Protein AF-A0A811G7E4-F1 (afdb_monomer_lite)

Organism: NCBI:txid202951

Radius of gyration: 19.14 Å; chains: 1; bounding box: 44×32×53 Å

pLDDT: mean 84.06, std 13.47, range [44.69, 96.94]

Foldseek 3Di:
DALVLLLVLCVLCVVQQKQWDDDPDQDIDIDHPDDDDPVSVVSCVVCSNSNSVVVVLHSDNCVVLLVLLLVLLLQQQLVVQVVDPPDAPLRDWGFPVSSLVSSCQQVVDDPSSSVSSVRNCVVVQQWDQPDPVSGTIDGPVSVVLVVDPDSPVSVVVSVVSNPDDDSHRD

Structure (mmCIF, N/CA/C/O backbone):
data_AF-A0A811G7E4-F1
#
_entry.id   AF-A0A811G7E4-F1
#
loop_
_atom_site.group_PDB
_atom_site.id
_atom_site.type_symbol
_atom_site.label_atom_id
_atom_site.label_alt_id
_atom_site.label_comp_id
_atom_site.label_asym_id
_atom_site.label_entity_id
_atom_site.label_seq_id
_atom_site.pdbx_PDB_ins_code
_atom_site.Cartn_x
_atom_site.Cartn_y
_atom_site.Cartn_z
_atom_site.occupancy
_atom_site.B_iso_or_equiv
_atom_site.auth_seq_id
_atom_site.auth_comp_id
_atom_site.auth_asym_id
_atom_site.auth_atom_id
_atom_site.pdbx_PDB_model_num
ATOM 1 N N . MET A 1 1 ? 6.772 -3.260 13.423 1.00 58.41 1 MET A N 1
ATOM 2 C CA . MET A 1 1 ? 5.301 -3.123 13.431 1.00 58.41 1 MET A CA 1
ATOM 3 C C . MET A 1 1 ? 4.853 -2.982 11.986 1.00 58.41 1 MET A C 1
ATOM 5 O O . MET A 1 1 ? 5.592 -2.373 11.219 1.00 58.41 1 MET A O 1
ATOM 9 N N . SER A 1 2 ? 3.768 -3.654 11.588 1.00 78.69 2 SER A N 1
ATOM 10 C CA . SER A 1 2 ? 3.394 -3.805 10.172 1.00 78.69 2 SER A CA 1
ATOM 11 C C . SER A 1 2 ? 2.144 -2.993 9.849 1.00 78.69 2 SER A C 1
ATOM 13 O O . SER A 1 2 ? 1.106 -3.155 10.494 1.00 78.69 2 SER A O 1
ATOM 15 N N . ILE A 1 3 ? 2.246 -2.151 8.818 1.00 82.81 3 ILE A N 1
ATOM 16 C CA . ILE A 1 3 ? 1.133 -1.349 8.284 1.00 82.81 3 ILE A CA 1
ATOM 17 C C . ILE A 1 3 ? 0.012 -2.262 7.794 1.00 82.81 3 ILE A C 1
ATOM 19 O O . ILE A 1 3 ? -1.164 -1.947 7.977 1.00 82.81 3 ILE A O 1
ATOM 23 N N . LYS A 1 4 ? 0.371 -3.432 7.250 1.00 86.00 4 LYS A N 1
ATOM 24 C CA . LYS A 1 4 ? -0.582 -4.466 6.843 1.00 86.00 4 LYS A CA 1
ATOM 25 C C . LYS A 1 4 ? -1.592 -4.760 7.941 1.00 86.00 4 LYS A C 1
ATOM 27 O O . LYS A 1 4 ? -2.792 -4.784 7.683 1.00 86.00 4 LYS A O 1
ATOM 32 N N . ARG A 1 5 ? -1.121 -4.903 9.181 1.00 90.31 5 ARG A N 1
ATOM 33 C CA . ARG A 1 5 ? -2.001 -5.253 10.293 1.00 90.31 5 ARG A CA 1
ATOM 34 C C . ARG A 1 5 ? -3.012 -4.157 10.609 1.00 90.31 5 ARG A C 1
ATOM 36 O O . ARG A 1 5 ? -4.167 -4.456 10.892 1.00 90.31 5 ARG A O 1
ATOM 43 N N . ALA A 1 6 ? -2.594 -2.895 10.540 1.00 90.88 6 ALA A N 1
ATOM 44 C CA . ALA A 1 6 ? -3.498 -1.764 10.724 1.00 90.88 6 ALA A CA 1
ATOM 45 C C . ALA A 1 6 ? -4.611 -1.764 9.664 1.00 90.88 6 ALA A C 1
ATOM 47 O O . ALA A 1 6 ? -5.782 -1.587 9.990 1.00 90.88 6 ALA A O 1
ATOM 48 N N . LEU A 1 7 ? -4.256 -2.035 8.409 1.00 89.19 7 LEU A N 1
ATOM 49 C CA . LEU A 1 7 ? -5.198 -2.073 7.292 1.00 89.19 7 LEU A CA 1
ATOM 50 C C . LEU A 1 7 ? -6.170 -3.246 7.374 1.00 89.19 7 LEU A C 1
ATOM 52 O O . LEU A 1 7 ? -7.360 -3.064 7.137 1.00 89.19 7 LEU A O 1
ATOM 56 N N . GLU A 1 8 ? -5.689 -4.429 7.756 1.00 90.69 8 GLU A N 1
ATOM 57 C CA . GLU A 1 8 ? -6.540 -5.596 8.008 1.00 90.69 8 GLU A CA 1
ATOM 58 C C . GLU A 1 8 ? -7.591 -5.290 9.082 1.00 90.69 8 GLU A C 1
ATOM 60 O O . GLU A 1 8 ? -8.765 -5.608 8.900 1.00 90.69 8 GLU A O 1
ATOM 65 N N . LEU A 1 9 ? -7.201 -4.601 10.160 1.00 93.12 9 LEU A N 1
ATOM 66 C CA . LEU A 1 9 ? -8.131 -4.172 11.207 1.00 93.12 9 LEU A CA 1
ATOM 67 C C . LEU A 1 9 ? -9.129 -3.123 10.710 1.00 93.12 9 LEU A C 1
ATOM 69 O O . LEU A 1 9 ? -10.305 -3.207 11.055 1.00 93.12 9 LEU A O 1
ATOM 73 N N . ILE A 1 10 ? -8.699 -2.163 9.886 1.00 91.81 10 ILE A N 1
ATOM 74 C CA . ILE A 1 10 ? -9.592 -1.164 9.274 1.00 91.81 10 ILE A CA 1
ATOM 75 C C . ILE A 1 10 ? -10.611 -1.851 8.353 1.00 91.81 10 ILE A C 1
ATOM 77 O O . ILE A 1 10 ? -11.807 -1.561 8.423 1.00 91.81 10 ILE A O 1
ATOM 81 N N . MET A 1 11 ? -10.170 -2.800 7.523 1.00 90.62 11 MET A N 1
ATOM 82 C CA . MET A 1 11 ? -11.048 -3.588 6.654 1.00 90.62 11 MET A CA 1
ATOM 83 C C . MET A 1 11 ? -12.023 -4.455 7.457 1.00 90.62 11 MET A C 1
ATOM 85 O O . MET A 1 11 ? -13.217 -4.485 7.147 1.00 90.62 11 MET A O 1
ATOM 89 N N . ALA A 1 12 ? -11.542 -5.121 8.509 1.00 92.94 12 ALA A N 1
ATOM 90 C CA . ALA A 1 12 ? -12.377 -5.923 9.396 1.00 92.94 12 ALA A CA 1
ATOM 91 C C . ALA A 1 12 ? -13.434 -5.051 10.090 1.00 92.94 12 ALA A C 1
ATOM 93 O O . ALA A 1 12 ? -14.625 -5.363 10.025 1.00 92.94 12 ALA A O 1
ATOM 94 N N . ALA A 1 13 ? -13.030 -3.905 10.649 1.00 92.88 13 ALA A N 1
ATOM 95 C CA . ALA A 1 13 ? -13.933 -2.946 11.279 1.00 92.88 13 ALA A CA 1
ATOM 96 C C . ALA A 1 13 ? -15.055 -2.522 10.321 1.00 92.88 13 ALA A C 1
ATOM 98 O O . ALA A 1 13 ? -16.233 -2.588 10.674 1.00 92.88 13 ALA A O 1
ATOM 99 N N . LYS A 1 14 ? -14.714 -2.195 9.068 1.00 90.81 14 LYS A N 1
ATOM 100 C CA . LYS A 1 14 ? -15.697 -1.848 8.031 1.00 90.81 14 LYS A CA 1
ATOM 101 C C . LYS A 1 14 ? -16.707 -2.957 7.770 1.00 90.81 14 LYS A C 1
ATOM 103 O O . LYS A 1 14 ? -17.894 -2.662 7.639 1.00 90.81 14 LYS A O 1
ATOM 108 N N . SER A 1 15 ? -16.266 -4.215 7.718 1.00 91.88 15 SER A N 1
ATOM 109 C CA . SER A 1 15 ? -17.174 -5.350 7.507 1.00 91.88 15 SER A CA 1
ATOM 110 C C . SER A 1 15 ? -18.201 -5.496 8.639 1.00 91.88 15 SER A C 1
ATOM 112 O O . SER A 1 15 ? -19.343 -5.878 8.394 1.00 91.88 15 SER A O 1
ATOM 114 N N . PHE A 1 16 ? -17.835 -5.076 9.855 1.00 92.38 16 PHE A N 1
ATOM 115 C CA . PHE A 1 16 ? -18.715 -5.020 11.023 1.00 92.38 16 PHE A CA 1
ATOM 116 C C . PHE A 1 16 ? -19.451 -3.684 11.195 1.00 92.38 16 PHE A C 1
ATOM 118 O O . PHE A 1 16 ? -20.053 -3.456 12.242 1.00 92.38 16 PHE A O 1
ATOM 125 N N . GLN A 1 17 ? -19.412 -2.785 10.201 1.00 92.31 17 GLN A N 1
ATOM 126 C CA . GLN A 1 17 ? -19.970 -1.427 10.315 1.00 92.31 17 GLN A CA 1
ATOM 127 C C . GLN A 1 17 ? -19.442 -0.697 11.565 1.00 92.31 17 GLN A C 1
ATOM 129 O O . GLN A 1 17 ? -20.171 -0.000 12.274 1.00 92.31 17 GLN A O 1
ATOM 134 N N . CYS A 1 18 ? -18.169 -0.928 11.868 1.00 93.00 18 CYS A N 1
ATOM 135 C CA . CYS A 1 18 ? -17.432 -0.357 12.976 1.00 93.00 18 CYS A CA 1
ATOM 136 C C . CYS A 1 18 ? -16.427 0.655 12.423 1.00 93.00 18 CYS A C 1
ATOM 138 O O . CYS A 1 18 ? -15.705 0.377 11.464 1.00 93.00 18 CYS A O 1
ATOM 140 N N . VAL A 1 19 ? -16.396 1.843 13.016 1.00 91.12 19 VAL A N 1
ATOM 141 C CA . VAL A 1 19 ? -15.455 2.903 12.661 1.00 91.12 19 VAL A CA 1
ATOM 142 C C . VAL A 1 19 ? -14.431 3.024 13.775 1.00 91.12 19 VAL A C 1
ATOM 144 O O . VAL A 1 19 ? -14.802 3.123 14.942 1.00 91.12 19 VAL A O 1
ATOM 147 N N . LEU A 1 20 ? -13.151 2.997 13.410 1.00 93.12 20 LEU A N 1
ATOM 148 C CA . LEU A 1 20 ? -12.024 3.157 14.326 1.00 93.12 20 LEU A CA 1
ATOM 149 C C . LEU A 1 20 ? -11.553 4.613 14.307 1.00 93.12 20 LEU A C 1
ATOM 151 O O . LEU A 1 20 ? -11.465 5.213 13.239 1.00 93.12 20 LEU A O 1
ATOM 155 N N . TYR A 1 21 ? -11.217 5.155 15.475 1.00 90.31 21 TYR A N 1
ATOM 156 C CA . TYR A 1 21 ? -10.742 6.526 15.642 1.00 90.31 21 TYR A CA 1
ATOM 157 C C . TYR A 1 21 ? -9.510 6.566 16.552 1.00 90.31 21 TYR A C 1
ATOM 159 O O . TYR A 1 21 ? -9.462 5.819 17.539 1.00 90.31 21 TYR A O 1
ATOM 167 N N . PRO A 1 22 ? -8.541 7.459 16.292 1.00 90.31 22 PRO A N 1
ATOM 168 C CA . PRO A 1 22 ? -7.486 7.737 17.255 1.00 90.31 22 PRO A CA 1
ATOM 169 C C . PRO A 1 22 ? -8.070 8.367 18.528 1.00 90.31 22 PRO A C 1
ATOM 171 O O . PRO A 1 22 ? -8.946 9.229 18.470 1.00 90.31 22 PRO A O 1
ATOM 174 N N . ASP A 1 23 ? -7.566 7.949 19.687 1.00 89.81 23 ASP A N 1
ATOM 175 C CA . ASP A 1 23 ? -7.888 8.528 20.997 1.00 89.81 23 ASP A CA 1
ATOM 176 C C . ASP A 1 23 ? -6.588 8.909 21.719 1.00 89.81 23 ASP A C 1
ATOM 178 O O . ASP A 1 23 ? -5.989 8.077 22.400 1.00 89.81 23 ASP A O 1
ATOM 182 N N . PRO A 1 24 ? -6.072 10.130 21.516 1.00 82.88 24 PRO A N 1
ATOM 183 C CA . PRO A 1 24 ? -4.759 10.523 22.015 1.00 82.88 24 PRO A CA 1
ATOM 184 C C . PRO A 1 24 ? -4.604 10.345 23.540 1.00 82.88 24 PRO A C 1
ATOM 186 O O . PRO A 1 24 ? -5.564 10.531 24.286 1.00 82.88 24 PRO A O 1
ATOM 189 N N . PRO A 1 25 ? -3.392 10.031 24.042 1.00 80.56 25 PRO A N 1
ATOM 190 C CA . PRO A 1 25 ? -2.126 10.024 23.305 1.00 80.56 25 PRO A CA 1
ATOM 191 C C . PRO A 1 25 ? -1.816 8.717 22.561 1.00 80.56 25 PRO A C 1
ATOM 193 O O . PRO A 1 25 ? -1.135 8.764 21.552 1.00 80.56 25 PRO A O 1
ATOM 196 N N . ASN A 1 26 ? -2.315 7.566 23.023 1.00 82.94 26 ASN A N 1
ATOM 197 C CA . ASN A 1 26 ? -2.002 6.240 22.459 1.00 82.94 26 ASN A CA 1
ATOM 198 C C . ASN A 1 26 ? -3.223 5.309 22.498 1.00 82.94 26 ASN A C 1
ATOM 200 O O . ASN A 1 26 ? -3.106 4.112 22.764 1.00 82.94 26 ASN A O 1
ATOM 204 N N . GLY A 1 27 ? -4.425 5.856 22.374 1.00 87.00 27 GLY A N 1
ATOM 205 C CA . GLY A 1 27 ? -5.696 5.145 22.408 1.00 87.00 27 GLY A CA 1
ATOM 206 C C . GLY A 1 27 ? -6.265 4.911 21.014 1.00 87.00 27 GLY A C 1
ATOM 207 O O . GLY A 1 27 ? -5.940 5.616 20.063 1.00 87.00 27 GLY A O 1
ATOM 208 N N . ILE A 1 28 ? -7.131 3.906 20.923 1.00 92.00 28 ILE A N 1
ATOM 209 C CA . ILE A 1 28 ? -8.008 3.674 19.777 1.00 92.00 28 ILE A CA 1
ATOM 210 C C . ILE A 1 28 ? -9.411 3.561 20.353 1.00 92.00 28 ILE A C 1
ATOM 212 O O . ILE A 1 28 ? -9.643 2.745 21.250 1.00 92.00 28 ILE A O 1
ATOM 216 N N . ARG A 1 29 ? -10.325 4.388 19.858 1.00 91.75 29 ARG A N 1
ATOM 217 C CA . ARG A 1 29 ? -11.760 4.261 20.107 1.00 91.75 29 ARG A CA 1
ATOM 218 C C . ARG A 1 29 ? -12.424 3.651 18.893 1.00 91.75 29 ARG A C 1
ATOM 220 O O . ARG A 1 29 ? -11.899 3.703 17.784 1.00 91.75 29 ARG A O 1
ATOM 227 N N . TRP A 1 30 ? -13.601 3.091 19.109 1.00 92.62 30 TRP A N 1
ATOM 228 C CA . TRP A 1 30 ? -14.424 2.590 18.029 1.00 92.62 30 TRP A CA 1
ATOM 229 C C . TRP A 1 30 ? -15.888 2.937 18.268 1.00 92.62 30 TRP A C 1
ATOM 231 O O . TRP A 1 30 ? -16.320 3.095 19.410 1.00 92.62 30 TRP A O 1
ATOM 241 N N . ALA A 1 31 ? -16.639 3.081 17.182 1.00 92.56 31 ALA A N 1
ATOM 242 C CA . ALA A 1 31 ? -18.079 3.289 17.210 1.00 92.56 31 ALA A CA 1
ATOM 243 C C . ALA A 1 31 ? -18.749 2.348 16.209 1.00 92.56 31 ALA A C 1
ATOM 245 O O . ALA A 1 31 ? -18.300 2.219 15.072 1.00 92.56 31 ALA A O 1
ATOM 246 N N . SER A 1 32 ? -19.836 1.701 16.619 1.00 93.50 32 SER A N 1
ATOM 247 C CA . SER A 1 32 ? -20.647 0.859 15.742 1.00 93.50 32 SER A CA 1
ATOM 248 C C . SER A 1 32 ? -22.107 0.873 16.184 1.00 93.50 32 SER A C 1
ATOM 250 O O . SER A 1 32 ? -22.411 1.126 17.349 1.00 93.50 32 SER A O 1
ATOM 252 N N . GLN A 1 33 ? -23.016 0.594 15.249 1.00 90.81 33 GLN A N 1
ATOM 253 C CA . GLN A 1 33 ? -24.440 0.409 15.543 1.00 90.81 33 GLN A CA 1
ATOM 254 C C . GLN A 1 33 ? -24.729 -0.929 16.236 1.00 90.81 33 GLN A C 1
ATOM 256 O O . GLN A 1 33 ? -25.750 -1.068 16.907 1.00 90.81 33 GLN A O 1
ATOM 261 N N . LYS A 1 34 ? -23.851 -1.923 16.061 1.00 91.19 34 LYS A N 1
ATOM 262 C CA . LYS A 1 34 ? -23.948 -3.248 16.679 1.00 91.19 34 LYS A CA 1
ATOM 263 C C . LYS A 1 34 ? -22.632 -3.570 17.368 1.00 91.19 34 LYS A C 1
ATOM 265 O O . LYS A 1 34 ? -21.583 -3.126 16.922 1.00 91.19 34 LYS A O 1
ATOM 270 N N . MET A 1 35 ? -22.684 -4.345 18.447 1.00 91.12 35 MET A N 1
ATOM 271 C CA . MET A 1 35 ? -21.462 -4.796 19.109 1.00 91.12 35 MET A CA 1
ATOM 272 C C . MET A 1 35 ? -20.615 -5.608 18.110 1.00 91.12 35 MET A C 1
ATOM 274 O O . MET A 1 35 ? -21.139 -6.579 17.553 1.00 91.12 35 MET A O 1
ATOM 278 N N . PRO A 1 36 ? -19.349 -5.226 17.851 1.00 93.38 36 PRO A N 1
ATOM 279 C CA . PRO A 1 36 ? -18.445 -6.044 17.053 1.00 93.38 36 PRO A CA 1
ATOM 280 C C . PRO A 1 36 ? -18.181 -7.397 17.737 1.00 93.38 36 PRO A C 1
ATOM 282 O O . PRO A 1 36 ? -18.257 -7.467 18.963 1.00 93.38 36 PRO A O 1
ATOM 285 N N . PRO A 1 37 ? -17.851 -8.464 16.988 1.00 94.88 37 PRO A N 1
ATOM 286 C CA . PRO A 1 37 ? -17.522 -9.760 17.583 1.00 94.88 37 PRO A CA 1
ATOM 287 C C . PRO A 1 37 ? -16.347 -9.669 18.568 1.00 94.88 37 PRO A C 1
ATOM 289 O O . PRO A 1 37 ? -15.385 -8.944 18.306 1.00 94.88 37 PRO A O 1
ATOM 292 N N . ASP A 1 38 ? -16.385 -10.449 19.653 1.00 94.69 38 ASP A N 1
ATOM 293 C CA . ASP A 1 38 ? -15.327 -10.453 20.678 1.00 94.69 38 ASP A CA 1
ATOM 294 C C . ASP A 1 38 ? -13.946 -10.775 20.087 1.00 94.69 38 ASP A C 1
ATOM 296 O O . ASP A 1 38 ? -12.965 -10.119 20.426 1.00 94.69 38 ASP A O 1
ATOM 300 N N . GLU A 1 39 ? -13.881 -11.693 19.115 1.00 94.94 39 GLU A N 1
ATOM 301 C CA . GLU A 1 39 ? -12.647 -12.030 18.391 1.00 94.94 39 GLU A CA 1
ATOM 302 C C . GLU A 1 39 ? -12.002 -10.800 17.734 1.00 94.94 39 GLU A C 1
ATOM 304 O O . GLU A 1 39 ? -10.787 -10.618 17.804 1.00 94.94 39 GLU A O 1
ATOM 309 N N . PHE A 1 40 ? -12.810 -9.916 17.139 1.00 94.69 40 PHE A N 1
ATOM 310 C CA . PHE A 1 40 ? -12.319 -8.673 16.546 1.00 94.69 40 PHE A CA 1
ATOM 311 C C . PHE A 1 40 ? -11.842 -7.686 17.617 1.00 94.69 40 PHE A C 1
ATOM 313 O O . PHE A 1 40 ? -10.843 -6.998 17.420 1.00 94.69 40 PHE A O 1
ATOM 320 N N . LEU A 1 41 ? -12.537 -7.602 18.754 1.00 93.94 41 LEU A N 1
ATOM 321 C CA . LEU A 1 41 ? -12.162 -6.700 19.844 1.00 93.94 41 LEU A CA 1
ATOM 322 C C . LEU A 1 41 ? -10.865 -7.136 20.537 1.00 93.94 41 LEU A C 1
ATOM 324 O O . LEU A 1 41 ? -10.044 -6.286 20.898 1.00 93.94 41 LEU A O 1
ATOM 328 N N . ASP A 1 42 ? -10.660 -8.439 20.701 1.00 94.69 42 ASP A N 1
ATOM 329 C CA . ASP A 1 42 ? -9.411 -8.991 21.220 1.00 94.69 42 ASP A CA 1
ATOM 330 C C . ASP A 1 42 ? -8.265 -8.768 20.233 1.00 94.69 42 ASP A C 1
ATOM 332 O O . ASP A 1 42 ? -7.186 -8.314 20.626 1.00 94.69 42 ASP A O 1
ATOM 336 N N . ASP A 1 43 ? -8.517 -8.973 18.942 1.00 93.75 43 ASP A N 1
ATOM 337 C CA . ASP A 1 43 ? -7.542 -8.694 17.899 1.00 93.75 43 ASP A CA 1
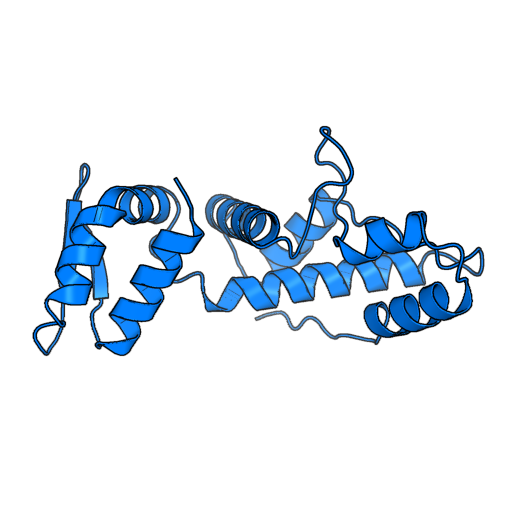ATOM 338 C C . ASP A 1 43 ? -7.138 -7.207 17.849 1.00 93.75 43 ASP A C 1
ATOM 340 O O . ASP A 1 43 ? -5.951 -6.855 17.849 1.00 93.75 43 ASP A O 1
ATOM 344 N N . LEU A 1 44 ? -8.131 -6.316 17.916 1.00 92.81 44 LEU A N 1
ATOM 345 C CA . LEU A 1 44 ? -7.942 -4.873 18.020 1.00 92.81 44 LEU A CA 1
ATOM 346 C C . LEU A 1 44 ? -7.077 -4.505 19.235 1.00 92.81 44 LEU A C 1
ATOM 348 O O . LEU A 1 44 ? -6.216 -3.628 19.139 1.00 92.81 44 LEU A O 1
ATOM 352 N N . ARG A 1 45 ? -7.277 -5.176 20.377 1.00 91.94 45 ARG A N 1
ATOM 353 C CA . ARG A 1 45 ? -6.503 -4.943 21.605 1.00 91.94 45 ARG A CA 1
ATOM 354 C C . ARG A 1 45 ? -5.042 -5.359 21.442 1.00 91.94 45 ARG A C 1
ATOM 356 O O . ARG A 1 45 ? -4.161 -4.600 21.843 1.00 91.94 45 ARG A O 1
ATOM 363 N N . VAL A 1 46 ? -4.787 -6.526 20.849 1.00 92.94 46 VAL A N 1
ATOM 364 C CA . VAL A 1 46 ? -3.429 -7.057 20.630 1.00 92.94 46 VAL A CA 1
ATOM 365 C C . VAL A 1 46 ? -2.650 -6.194 19.638 1.00 92.94 46 VAL A C 1
ATOM 367 O O . VAL A 1 46 ? -1.474 -5.902 19.847 1.00 92.94 46 VAL A O 1
ATOM 370 N N . ASN A 1 47 ? -3.310 -5.741 18.574 1.00 92.44 47 ASN A N 1
ATOM 371 C CA . ASN A 1 47 ? -2.663 -5.074 17.446 1.00 92.44 47 ASN A CA 1
ATOM 372 C C . ASN A 1 47 ? -2.826 -3.547 17.439 1.00 92.44 47 ASN A C 1
ATOM 374 O O . ASN A 1 47 ? -2.445 -2.877 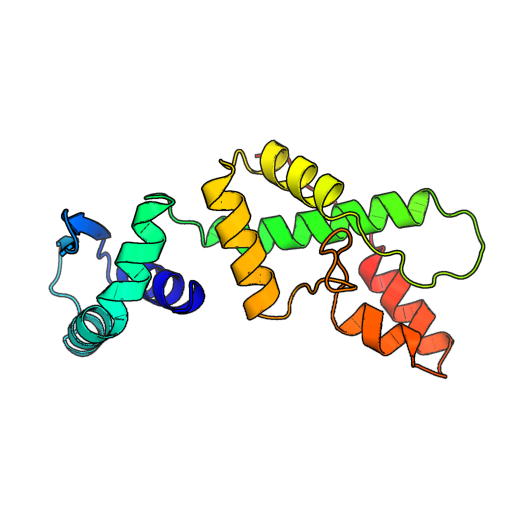16.475 1.00 92.44 47 ASN A O 1
ATOM 378 N N . LYS A 1 48 ? -3.319 -2.985 18.547 1.00 91.25 48 LYS A N 1
ATOM 379 C CA . LYS A 1 48 ? -3.557 -1.553 18.758 1.00 91.25 48 LYS A CA 1
ATOM 380 C C . LYS A 1 48 ? -2.381 -0.664 18.351 1.00 91.25 48 LYS A C 1
ATOM 382 O O . LYS A 1 48 ? -2.594 0.391 17.763 1.00 91.25 48 LYS A O 1
ATOM 387 N N . ALA A 1 49 ? -1.150 -1.075 18.655 1.00 91.06 49 ALA A N 1
ATOM 388 C CA . ALA A 1 49 ? 0.043 -0.285 18.352 1.00 91.06 49 ALA A CA 1
ATOM 389 C C . ALA A 1 49 ? 0.199 -0.005 16.846 1.00 91.06 49 ALA A C 1
ATOM 391 O O . ALA A 1 49 ? 0.561 1.106 16.472 1.00 91.06 49 ALA A O 1
ATOM 392 N N . SER A 1 50 ? -0.165 -0.966 15.989 1.00 90.94 50 SER A N 1
ATOM 393 C CA . SER A 1 50 ? -0.113 -0.794 14.531 1.00 90.94 50 SER A CA 1
ATOM 394 C C . SER A 1 50 ? -1.128 0.248 14.047 1.00 90.94 50 SER A C 1
ATOM 396 O O . SER A 1 50 ? -0.825 1.030 13.152 1.00 90.94 50 SER A O 1
ATOM 398 N N . LEU A 1 51 ? -2.319 0.300 14.657 1.00 91.44 51 LEU A N 1
ATOM 399 C CA . LEU A 1 51 ? -3.324 1.326 14.351 1.00 91.44 51 LEU A CA 1
ATOM 400 C C . LEU A 1 51 ? -2.910 2.710 14.849 1.00 91.44 51 LEU A C 1
ATOM 402 O O . LEU A 1 51 ? -3.149 3.691 14.159 1.00 91.44 51 LEU A O 1
ATOM 406 N N . VAL A 1 52 ? -2.288 2.801 16.027 1.00 91.19 52 VAL A N 1
ATOM 407 C CA . VAL A 1 52 ? -1.765 4.078 16.538 1.00 91.19 52 VAL A CA 1
ATOM 408 C C . VAL A 1 52 ? -0.663 4.608 15.619 1.00 91.19 52 VAL A C 1
ATOM 410 O O . VAL A 1 52 ? -0.684 5.787 15.276 1.00 91.19 52 VAL A O 1
ATOM 413 N N . GLU A 1 53 ? 0.256 3.743 15.174 1.00 89.19 53 GLU A N 1
ATOM 414 C CA . GLU A 1 53 ? 1.265 4.098 14.169 1.00 89.19 53 GLU A CA 1
ATOM 415 C C . GLU A 1 53 ? 0.582 4.595 12.889 1.00 89.19 53 GLU A C 1
ATOM 417 O O . GLU A 1 53 ? 0.865 5.706 12.458 1.00 89.19 53 GLU A O 1
ATOM 422 N N . TYR A 1 54 ? -0.378 3.850 12.334 1.00 90.88 54 TYR A N 1
ATOM 423 C CA . TYR A 1 54 ? -1.127 4.260 11.139 1.00 90.88 54 TYR A CA 1
ATOM 424 C C . TYR A 1 54 ? -1.791 5.639 11.293 1.00 90.88 54 TYR A C 1
ATOM 426 O O . TYR A 1 54 ? -1.569 6.527 10.469 1.00 90.88 54 TYR A O 1
ATOM 434 N N . PHE A 1 55 ? -2.534 5.847 12.384 1.00 91.19 55 PHE A N 1
ATOM 435 C CA . PHE A 1 55 ? -3.228 7.107 12.658 1.00 91.19 55 PHE A CA 1
ATOM 436 C C . PHE A 1 55 ? -2.295 8.282 12.966 1.00 91.19 55 PHE A C 1
ATOM 438 O O . PHE A 1 55 ? -2.736 9.428 12.919 1.00 91.19 55 PHE A O 1
ATOM 445 N N . SER A 1 56 ? -1.011 8.033 13.240 1.00 89.19 56 SER A N 1
ATOM 446 C CA . SER A 1 56 ? -0.015 9.106 13.328 1.00 89.19 56 SER A CA 1
ATOM 447 C C . SER A 1 56 ? 0.332 9.713 11.961 1.00 89.19 56 SER A C 1
ATOM 449 O O . SER A 1 56 ? 0.796 10.851 11.904 1.00 89.19 56 SER A O 1
ATOM 451 N N . TYR A 1 57 ? 0.076 8.983 10.868 1.00 87.81 57 TYR A N 1
ATOM 452 C CA . TYR A 1 57 ? 0.311 9.441 9.498 1.00 87.81 57 TYR A CA 1
ATOM 453 C C . TYR A 1 57 ? -0.968 9.932 8.807 1.00 87.81 57 TYR A C 1
ATOM 455 O O . TYR A 1 57 ? -0.909 10.917 8.074 1.00 87.81 57 TYR A O 1
ATOM 463 N N . THR A 1 58 ? -2.105 9.246 8.991 1.00 89.69 58 THR A N 1
ATOM 464 C CA . THR A 1 58 ? -3.389 9.607 8.361 1.00 89.69 58 THR A CA 1
ATOM 465 C C . THR A 1 58 ? -4.587 8.986 9.083 1.00 89.69 58 THR A C 1
ATOM 467 O O . THR A 1 58 ? -4.493 7.890 9.631 1.00 89.69 58 THR A O 1
ATOM 470 N N . ASP A 1 59 ? -5.739 9.653 9.045 1.00 87.38 59 ASP A N 1
ATOM 471 C CA . ASP A 1 59 ? -7.047 9.117 9.449 1.00 87.38 59 ASP A CA 1
ATOM 472 C C . ASP A 1 59 ? -7.885 8.604 8.264 1.00 87.38 59 ASP A C 1
ATOM 474 O O . ASP A 1 59 ? -8.941 7.993 8.452 1.00 87.38 59 ASP A O 1
ATOM 478 N N . ARG A 1 60 ? -7.398 8.803 7.034 1.00 89.00 60 ARG A N 1
ATOM 479 C CA . ARG A 1 60 ? -8.037 8.334 5.806 1.00 89.00 60 ARG A CA 1
ATOM 480 C C . ARG A 1 60 ? -7.906 6.821 5.685 1.00 89.00 60 ARG A C 1
ATOM 482 O O . ARG A 1 60 ? -6.874 6.240 6.012 1.00 89.00 60 ARG A O 1
ATOM 489 N N . ASP A 1 61 ? -8.931 6.168 5.143 1.00 87.06 61 ASP A N 1
ATOM 490 C CA . ASP A 1 61 ? -8.806 4.775 4.715 1.00 87.06 61 ASP A CA 1
ATOM 491 C C . ASP A 1 61 ? -7.945 4.683 3.451 1.00 87.06 61 ASP A C 1
ATOM 493 O O . ASP A 1 61 ? -8.364 5.137 2.380 1.00 87.06 61 ASP A O 1
ATOM 497 N N . LEU A 1 62 ? -6.763 4.072 3.578 1.00 89.94 62 LEU A N 1
ATOM 498 C CA . LEU A 1 62 ? -5.843 3.909 2.463 1.00 89.94 62 LEU A CA 1
ATOM 499 C C . LEU A 1 62 ? -6.076 2.646 1.623 1.00 89.94 62 LEU A C 1
ATOM 501 O O . LEU A 1 62 ? -5.501 2.540 0.537 1.00 89.94 62 LEU A O 1
ATOM 505 N N . THR A 1 63 ? -6.947 1.723 2.053 1.00 85.50 63 THR A N 1
ATOM 506 C CA . THR A 1 63 ? -7.207 0.449 1.356 1.00 85.50 63 THR A CA 1
ATOM 507 C C . THR A 1 63 ? -7.471 0.601 -0.150 1.00 85.50 63 THR A C 1
ATOM 509 O O . THR A 1 63 ? -6.866 -0.141 -0.929 1.00 85.50 63 THR A O 1
ATOM 512 N N . PRO A 1 64 ? -8.288 1.566 -0.620 1.00 86.38 64 PRO A N 1
ATOM 513 C CA . PRO A 1 64 ? -8.543 1.738 -2.051 1.00 86.38 64 PRO A CA 1
ATOM 514 C C . PRO A 1 64 ? -7.317 2.201 -2.853 1.00 86.38 64 PRO A C 1
ATOM 516 O O . PRO A 1 64 ? -7.262 1.985 -4.066 1.00 86.38 64 PRO A O 1
ATOM 519 N N . PHE A 1 65 ? -6.334 2.841 -2.211 1.00 90.81 65 PHE A N 1
ATOM 520 C CA . PHE A 1 65 ? -5.189 3.434 -2.902 1.00 90.81 65 PHE A CA 1
ATOM 521 C C . PHE A 1 65 ? -4.053 2.448 -3.151 1.00 90.81 65 PHE A C 1
ATOM 523 O O . PHE A 1 65 ? -3.288 2.691 -4.076 1.00 90.81 65 PHE A O 1
ATOM 530 N N . PHE A 1 66 ? -3.943 1.325 -2.431 1.00 87.94 66 PHE A N 1
ATOM 531 C CA . PHE A 1 66 ? -2.831 0.381 -2.644 1.00 87.94 66 PHE A CA 1
ATOM 532 C C . PHE A 1 66 ? -2.828 -0.214 -4.052 1.00 87.94 66 PHE A C 1
ATOM 534 O O . PHE A 1 66 ? -1.823 -0.140 -4.758 1.00 87.94 66 PHE A O 1
ATOM 541 N N . VAL A 1 67 ? -3.975 -0.741 -4.495 1.00 87.94 67 VAL A N 1
ATOM 542 C CA . VAL A 1 67 ? -4.117 -1.303 -5.849 1.00 87.94 67 VAL A CA 1
ATOM 543 C C . VAL A 1 67 ? -3.841 -0.227 -6.897 1.00 87.94 67 VAL A C 1
ATOM 545 O O . VAL A 1 67 ? -3.112 -0.457 -7.859 1.00 87.94 67 VAL A O 1
ATOM 548 N N . ARG A 1 68 ? -4.358 0.986 -6.675 1.00 90.56 68 ARG A N 1
ATOM 549 C CA . ARG A 1 68 ? -4.161 2.118 -7.586 1.00 90.56 68 ARG A CA 1
ATOM 550 C C . ARG A 1 68 ? -2.707 2.582 -7.629 1.00 90.56 68 ARG A C 1
ATOM 552 O O . ARG A 1 68 ? -2.203 2.902 -8.696 1.00 90.56 68 ARG A O 1
ATOM 559 N N . ALA A 1 69 ? -2.004 2.587 -6.508 1.00 93.62 69 ALA A N 1
ATOM 560 C CA . ALA A 1 69 ? -0.598 2.958 -6.454 1.00 93.62 69 ALA A CA 1
ATOM 561 C C . ALA A 1 69 ? 0.287 1.938 -7.187 1.00 93.62 69 ALA A C 1
ATOM 563 O O . ALA A 1 69 ? 1.230 2.326 -7.885 1.00 93.62 69 ALA A O 1
ATOM 564 N N . PHE A 1 70 ? -0.061 0.649 -7.114 1.00 92.75 70 PHE A N 1
ATOM 565 C CA . PHE A 1 70 ? 0.581 -0.382 -7.928 1.00 92.75 70 PHE A CA 1
ATOM 566 C C . PHE A 1 70 ? 0.256 -0.235 -9.424 1.00 92.75 70 PHE A C 1
ATOM 568 O O . PHE A 1 70 ? 1.154 -0.321 -10.260 1.00 92.75 70 PHE A O 1
ATOM 575 N N . ASP A 1 71 ? -0.987 0.090 -9.793 1.00 90.94 71 ASP A N 1
ATOM 576 C CA . ASP A 1 71 ? -1.314 0.452 -11.181 1.00 90.94 71 ASP A CA 1
ATOM 577 C C . ASP A 1 71 ? -0.504 1.665 -11.669 1.00 90.94 71 ASP A C 1
ATOM 579 O O . ASP A 1 71 ? -0.075 1.697 -12.824 1.00 90.94 71 ASP A O 1
ATOM 583 N N . GLY A 1 72 ? -0.235 2.630 -10.785 1.00 91.94 72 GLY A N 1
ATOM 584 C CA . GLY A 1 72 ? 0.661 3.755 -11.045 1.00 91.94 72 GLY A CA 1
ATOM 585 C C . GLY A 1 72 ? 2.093 3.313 -11.359 1.00 91.94 72 GLY A C 1
ATOM 586 O O . GLY A 1 72 ? 2.697 3.830 -12.297 1.00 91.94 72 GLY A O 1
ATOM 587 N N . TYR A 1 73 ? 2.618 2.299 -10.658 1.00 92.75 73 TYR A N 1
ATOM 588 C CA . TYR A 1 73 ? 3.908 1.686 -11.000 1.00 92.75 73 TYR A CA 1
ATOM 589 C C . TYR A 1 73 ? 3.900 1.107 -12.414 1.00 92.75 73 TYR A C 1
ATOM 591 O O . TYR A 1 73 ? 4.779 1.413 -13.218 1.00 92.75 73 TYR A O 1
ATOM 599 N N . LEU A 1 74 ? 2.876 0.323 -12.747 1.00 89.25 74 LEU A N 1
ATOM 600 C CA . LEU A 1 74 ? 2.755 -0.305 -14.062 1.00 89.25 74 LEU A CA 1
ATOM 601 C C . LEU A 1 74 ? 2.591 0.729 -15.180 1.00 89.25 74 LEU A C 1
ATOM 603 O O . LEU A 1 74 ? 3.120 0.555 -16.279 1.00 89.25 74 LEU A O 1
ATOM 607 N N . TYR A 1 75 ? 1.904 1.835 -14.898 1.00 89.62 75 TYR A N 1
ATOM 608 C CA . TYR A 1 75 ? 1.854 2.981 -15.794 1.00 89.62 75 TYR A CA 1
ATOM 609 C C . TYR A 1 75 ? 3.248 3.583 -16.017 1.00 89.62 75 TYR A C 1
ATOM 611 O O . TYR A 1 75 ? 3.661 3.712 -17.172 1.00 89.62 75 TYR A O 1
ATOM 619 N N . CYS A 1 76 ? 3.985 3.909 -14.950 1.00 90.69 76 CYS A N 1
ATOM 620 C CA . CYS A 1 76 ? 5.339 4.461 -15.045 1.00 90.69 76 CYS A CA 1
ATOM 621 C C . CYS A 1 76 ? 6.273 3.529 -15.824 1.00 90.69 76 CYS A C 1
ATOM 623 O O . CYS A 1 76 ? 6.967 3.979 -16.735 1.00 90.69 76 CYS A O 1
ATOM 625 N N . LEU A 1 77 ? 6.229 2.228 -15.529 1.00 87.88 77 LEU A N 1
ATOM 626 C CA . LEU A 1 77 ? 6.996 1.202 -16.229 1.00 87.88 77 LEU A CA 1
ATOM 627 C C . LEU A 1 77 ? 6.694 1.198 -17.733 1.00 87.88 77 LEU A C 1
ATOM 629 O O . LEU A 1 77 ? 7.606 1.153 -18.556 1.00 87.88 77 LEU A O 1
ATOM 633 N N . ASN A 1 78 ? 5.419 1.310 -18.113 1.00 84.31 78 ASN A N 1
ATOM 634 C CA . ASN A 1 78 ? 5.025 1.397 -19.517 1.00 84.31 78 ASN A CA 1
ATOM 635 C C . ASN A 1 78 ? 5.597 2.656 -20.196 1.00 84.31 78 ASN A C 1
ATOM 637 O O . ASN A 1 78 ? 6.079 2.577 -21.324 1.00 84.31 78 ASN A O 1
ATOM 641 N N . GLN A 1 79 ? 5.591 3.811 -19.521 1.00 84.69 79 GLN A N 1
ATOM 642 C CA . GLN A 1 79 ? 6.167 5.037 -20.089 1.00 84.69 79 GLN A CA 1
ATOM 643 C C . GLN A 1 79 ? 7.682 4.931 -20.288 1.00 84.69 79 GLN A C 1
ATOM 645 O O . GLN A 1 79 ? 8.175 5.310 -21.349 1.00 84.69 79 GLN A O 1
ATOM 650 N N . VAL A 1 80 ? 8.403 4.354 -19.322 1.00 84.62 80 VAL A N 1
ATOM 651 C CA . VAL A 1 80 ? 9.847 4.100 -19.451 1.00 84.62 80 VAL A CA 1
ATOM 652 C C . VAL A 1 80 ? 10.120 3.150 -20.623 1.00 84.62 80 VAL A C 1
ATOM 654 O O . VAL A 1 80 ? 10.950 3.446 -21.482 1.00 84.62 80 VAL A O 1
ATOM 657 N N . ASN A 1 81 ? 9.352 2.063 -20.738 1.00 78.00 81 ASN A N 1
ATOM 658 C CA . ASN A 1 81 ? 9.508 1.081 -21.814 1.00 78.00 81 ASN A CA 1
ATOM 659 C C . ASN A 1 81 ? 9.179 1.638 -23.211 1.00 78.00 81 ASN A C 1
ATOM 661 O O . ASN A 1 81 ? 9.761 1.184 -24.191 1.00 78.00 81 ASN A O 1
ATOM 665 N N . LYS A 1 82 ? 8.277 2.622 -23.336 1.00 74.44 82 LYS A N 1
ATOM 666 C CA . LYS A 1 82 ? 8.022 3.303 -24.621 1.00 74.44 82 LYS A CA 1
ATOM 667 C C . LYS A 1 82 ? 9.197 4.165 -25.081 1.00 74.44 82 LYS A C 1
ATOM 669 O O . LYS A 1 82 ? 9.382 4.324 -26.283 1.00 74.44 82 LYS A O 1
ATOM 674 N N . GLY A 1 83 ? 9.941 4.752 -24.142 1.00 65.12 83 GLY A N 1
ATOM 675 C CA . GLY A 1 83 ? 11.109 5.586 -24.438 1.00 65.12 83 GLY A CA 1
ATOM 676 C C . GLY A 1 83 ? 12.346 4.780 -24.846 1.00 65.12 83 GLY A C 1
ATOM 677 O O . GLY A 1 83 ? 13.206 5.296 -25.556 1.00 65.12 83 GLY A O 1
ATOM 678 N N . ALA A 1 84 ? 12.424 3.511 -24.440 1.00 63.00 84 ALA A N 1
ATOM 679 C CA . ALA A 1 84 ? 13.507 2.603 -24.791 1.00 63.00 84 ALA A CA 1
ATOM 680 C C . ALA A 1 84 ? 13.274 1.976 -26.180 1.00 63.00 84 ALA A C 1
ATOM 682 O O . ALA A 1 84 ? 12.566 0.985 -26.345 1.00 63.00 84 ALA A O 1
ATOM 683 N N . SER A 1 85 ? 13.859 2.567 -27.221 1.00 52.66 85 SER A N 1
ATOM 684 C CA . SER A 1 85 ? 13.789 2.046 -28.590 1.00 52.66 85 SER A CA 1
ATOM 685 C C . SER A 1 85 ? 14.547 0.718 -28.745 1.00 52.66 85 SER A C 1
ATOM 687 O O . SER A 1 85 ? 15.759 0.702 -28.559 1.00 52.66 85 SER A O 1
ATOM 689 N N . ASN A 1 86 ? 13.852 -0.353 -29.158 1.00 47.16 86 ASN A N 1
ATOM 690 C CA . ASN A 1 86 ? 14.322 -1.590 -29.829 1.00 47.16 86 ASN A CA 1
ATOM 691 C C . ASN A 1 86 ? 15.545 -2.372 -29.299 1.00 47.16 86 ASN A C 1
ATOM 693 O O . AS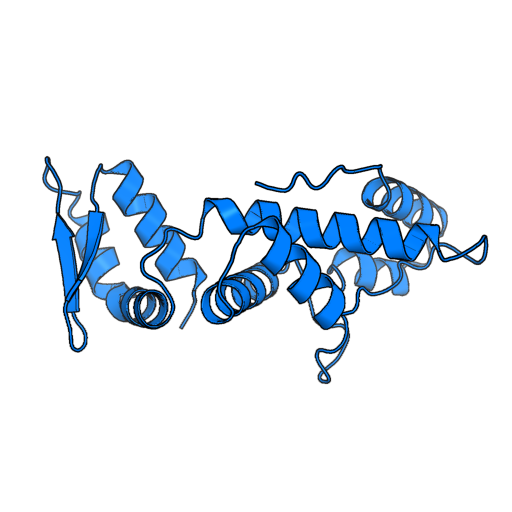N A 1 86 ? 15.883 -3.409 -29.870 1.00 47.16 86 ASN A O 1
ATOM 697 N N . ILE A 1 87 ? 16.194 -1.960 -28.218 1.00 44.81 87 ILE A N 1
ATOM 698 C CA . ILE A 1 87 ? 17.291 -2.702 -27.599 1.00 44.81 87 ILE A CA 1
ATOM 699 C C . ILE A 1 87 ? 16.669 -3.492 -26.458 1.00 44.81 87 ILE A C 1
ATOM 701 O O . ILE A 1 87 ? 16.132 -2.882 -25.546 1.00 44.81 87 ILE A O 1
ATOM 705 N N . GLY A 1 88 ? 16.675 -4.824 -26.605 1.00 48.41 88 GLY A N 1
ATOM 706 C CA . GLY A 1 88 ? 16.205 -5.862 -25.680 1.00 48.41 88 GLY A CA 1
ATOM 707 C C . GLY A 1 88 ? 15.365 -5.384 -24.499 1.00 48.41 88 GLY A C 1
ATOM 708 O O . GLY A 1 88 ? 15.888 -4.713 -23.623 1.00 48.41 88 GLY A O 1
ATOM 709 N N . ARG A 1 89 ? 14.095 -5.807 -24.443 1.00 51.38 89 ARG A N 1
ATOM 710 C CA . ARG A 1 89 ? 13.120 -5.567 -23.359 1.00 51.38 89 ARG A CA 1
ATOM 711 C C . ARG A 1 89 ? 13.563 -6.123 -21.986 1.00 51.38 89 ARG A C 1
ATOM 713 O O . ARG A 1 89 ? 12.789 -6.790 -21.316 1.00 51.38 89 ARG A O 1
ATOM 720 N N . SER A 1 90 ? 14.801 -5.922 -21.551 1.00 53.44 90 SER A N 1
ATOM 721 C CA . SER A 1 90 ? 15.189 -6.078 -20.158 1.00 53.44 90 SER A CA 1
ATOM 722 C C . SER A 1 90 ? 14.407 -5.030 -19.383 1.00 53.44 90 SER A C 1
ATOM 724 O O . SER A 1 90 ? 14.590 -3.838 -19.619 1.00 53.44 90 SER A O 1
ATOM 726 N N . ALA A 1 91 ? 13.482 -5.477 -18.541 1.00 62.91 91 ALA A N 1
ATOM 727 C CA . ALA A 1 91 ? 12.524 -4.620 -17.871 1.00 62.91 91 ALA A CA 1
ATOM 728 C C . ALA A 1 91 ? 13.231 -3.460 -17.155 1.00 62.91 91 ALA A C 1
ATOM 730 O O . ALA A 1 91 ? 13.973 -3.676 -16.195 1.00 62.91 91 ALA A O 1
ATOM 731 N N . HIS A 1 92 ? 13.029 -2.236 -17.642 1.00 77.25 92 HIS A N 1
ATOM 732 C CA . HIS A 1 92 ? 13.696 -1.076 -17.071 1.00 77.25 92 HIS A CA 1
ATOM 733 C C . HIS A 1 92 ? 13.162 -0.807 -15.659 1.00 77.25 92 HIS A C 1
ATOM 735 O O . HIS A 1 92 ? 11.943 -0.845 -15.454 1.00 77.25 92 HIS A O 1
ATOM 741 N N . PRO A 1 93 ? 14.039 -0.539 -14.680 1.00 87.56 93 PRO A N 1
ATOM 742 C CA . PRO A 1 93 ? 13.594 -0.084 -13.376 1.00 87.56 93 PRO A CA 1
ATOM 743 C C . PRO A 1 93 ? 12.855 1.253 -13.493 1.00 87.56 93 PRO A C 1
ATOM 745 O O . PRO A 1 93 ? 13.105 2.059 -14.392 1.00 87.56 93 PRO A O 1
ATOM 748 N N . VAL A 1 94 ? 11.925 1.494 -12.572 1.00 91.31 94 VAL A N 1
ATOM 749 C CA . VAL A 1 94 ? 11.204 2.766 -12.475 1.00 91.31 94 VAL A CA 1
ATOM 750 C C . VAL A 1 94 ? 11.847 3.595 -11.378 1.00 91.31 94 VAL A C 1
ATOM 752 O O . VAL A 1 94 ? 11.953 3.129 -10.250 1.00 91.31 94 VAL A O 1
ATOM 755 N N . SER A 1 95 ? 12.225 4.841 -11.662 1.00 94.94 95 SER A N 1
ATOM 756 C CA . SER A 1 95 ? 12.705 5.743 -10.610 1.00 94.94 95 SER A CA 1
ATOM 757 C C . SER A 1 95 ? 11.657 5.905 -9.500 1.00 94.94 95 SER A C 1
ATOM 759 O O . SER A 1 95 ? 10.501 6.245 -9.771 1.00 94.94 95 SER A O 1
ATOM 761 N N . THR A 1 96 ? 12.075 5.737 -8.244 1.00 95.88 96 THR A N 1
ATOM 762 C CA . THR A 1 96 ? 11.233 5.927 -7.056 1.00 95.88 96 THR A CA 1
ATOM 763 C C . THR A 1 96 ? 10.620 7.325 -7.033 1.00 95.88 96 THR A C 1
ATOM 765 O O . THR A 1 96 ? 9.436 7.474 -6.744 1.00 95.88 96 THR A O 1
ATOM 768 N N . LEU A 1 97 ? 11.388 8.361 -7.393 1.00 96.31 97 LEU A N 1
ATOM 769 C CA . LEU A 1 97 ? 10.889 9.740 -7.444 1.00 96.31 97 LEU A CA 1
ATOM 770 C C . LEU A 1 97 ? 9.805 9.915 -8.508 1.00 96.31 97 LEU A C 1
ATOM 772 O O . LEU A 1 97 ? 8.796 10.573 -8.253 1.00 96.31 97 LEU A O 1
ATOM 776 N N . TYR A 1 98 ? 9.991 9.302 -9.678 1.00 95.50 98 TYR A N 1
ATOM 777 C CA . TYR A 1 98 ? 9.009 9.370 -10.753 1.00 95.50 98 TYR A CA 1
ATOM 778 C C . TYR A 1 98 ? 7.695 8.685 -10.364 1.00 95.50 98 TYR A C 1
ATOM 780 O O . TYR A 1 98 ? 6.619 9.260 -10.549 1.00 95.50 98 TYR A O 1
ATOM 788 N N . TRP A 1 99 ? 7.779 7.492 -9.771 1.00 96.31 99 TRP A N 1
ATOM 789 C CA . TRP A 1 99 ? 6.609 6.783 -9.258 1.00 96.31 99 TRP A CA 1
ATOM 790 C C . TRP A 1 99 ? 5.903 7.579 -8.156 1.00 96.31 99 TRP A C 1
ATOM 792 O O . TRP A 1 99 ? 4.701 7.818 -8.262 1.00 96.31 99 TRP A O 1
ATOM 802 N N . ARG A 1 100 ? 6.652 8.063 -7.153 1.00 96.94 100 ARG A N 1
ATOM 803 C CA . ARG A 1 100 ? 6.111 8.863 -6.045 1.00 96.94 100 ARG A CA 1
ATOM 804 C C . ARG A 1 100 ? 5.355 10.082 -6.552 1.00 96.94 100 ARG A C 1
ATOM 806 O O . ARG A 1 100 ? 4.214 10.287 -6.158 1.00 96.94 100 ARG A O 1
ATOM 813 N N . PHE A 1 101 ? 5.966 10.862 -7.443 1.00 96.19 101 PHE A N 1
ATOM 814 C CA . PHE A 1 101 ? 5.327 12.042 -8.024 1.00 96.19 101 PHE A CA 1
ATOM 815 C C . PHE A 1 101 ? 4.045 11.671 -8.778 1.00 96.19 101 PHE A C 1
ATOM 817 O O . PHE A 1 101 ? 2.991 12.247 -8.530 1.00 96.19 101 PHE A O 1
ATOM 824 N N . THR A 1 102 ? 4.112 10.655 -9.643 1.00 94.62 102 THR A N 1
ATOM 825 C CA . THR A 1 102 ? 2.970 10.222 -10.461 1.00 94.62 102 THR A CA 1
ATOM 826 C C . THR A 1 102 ? 1.794 9.754 -9.603 1.00 94.62 102 THR A C 1
ATOM 828 O O . THR A 1 102 ? 0.659 10.168 -9.828 1.00 94.62 102 THR A O 1
ATOM 831 N N . VAL A 1 103 ? 2.055 8.896 -8.614 1.00 95.06 103 VAL A N 1
ATOM 832 C CA . VAL A 1 103 ? 1.019 8.339 -7.735 1.00 95.06 103 VAL A CA 1
ATOM 833 C C . VAL A 1 103 ? 0.435 9.409 -6.825 1.00 95.06 103 VAL A C 1
ATOM 835 O O . VAL A 1 103 ? -0.782 9.463 -6.661 1.00 95.06 103 VAL A O 1
ATOM 838 N N . LYS A 1 104 ? 1.281 10.278 -6.267 1.00 95.12 104 LYS A N 1
ATOM 839 C CA . LYS A 1 104 ? 0.842 11.361 -5.391 1.00 95.12 104 LYS A CA 1
ATOM 840 C C . LYS A 1 104 ? -0.140 12.294 -6.089 1.00 95.12 104 LYS A C 1
ATOM 842 O O . LYS A 1 104 ? -1.216 12.539 -5.551 1.00 95.12 104 LYS A O 1
ATOM 847 N N . GLU A 1 105 ? 0.224 12.775 -7.277 1.00 93.44 105 GLU A N 1
ATOM 848 C CA . GLU A 1 105 ? -0.604 13.700 -8.055 1.00 93.44 105 GLU A CA 1
ATOM 849 C C . GLU A 1 105 ? -1.910 13.034 -8.504 1.00 93.44 105 GLU A C 1
ATOM 851 O O . GLU A 1 105 ? -2.982 13.615 -8.376 1.00 93.44 105 GLU A O 1
ATOM 856 N N . ALA A 1 106 ? -1.846 11.791 -8.987 1.00 92.25 106 ALA A N 1
ATOM 857 C CA . ALA A 1 106 ? -3.019 11.104 -9.523 1.00 92.25 106 ALA A CA 1
ATOM 858 C C . ALA A 1 106 ? -4.025 10.641 -8.459 1.00 92.25 106 ALA A C 1
ATOM 860 O O . ALA A 1 106 ? -5.211 10.517 -8.762 1.00 92.25 106 ALA A O 1
ATOM 861 N N . LEU A 1 107 ? -3.558 10.334 -7.244 1.00 92.62 107 LEU A N 1
ATOM 862 C CA . LEU A 1 107 ? -4.396 9.838 -6.144 1.00 92.62 107 LEU A CA 1
ATOM 863 C C . LEU A 1 107 ? -4.668 10.895 -5.067 1.00 92.62 107 LEU A C 1
ATOM 865 O O . LEU A 1 107 ? -5.357 10.595 -4.089 1.00 92.62 107 LEU A O 1
ATOM 869 N N . GLN A 1 108 ? -4.142 12.111 -5.248 1.00 93.75 108 GLN A N 1
ATOM 870 C CA . GLN A 1 108 ? -4.268 13.228 -4.311 1.00 93.75 108 GLN A CA 1
ATOM 871 C C . GLN A 1 108 ? -3.880 12.803 -2.884 1.00 93.75 108 GLN A C 1
ATOM 873 O O . GLN A 1 108 ? -4.681 12.856 -1.946 1.00 93.75 108 GLN A O 1
ATOM 878 N N . LEU A 1 109 ? -2.655 12.291 -2.751 1.00 93.00 109 LEU A N 1
ATOM 879 C CA . LEU A 1 109 ? -2.107 11.796 -1.487 1.00 93.00 109 LEU A CA 1
ATOM 880 C C . LEU A 1 109 ? -1.164 12.825 -0.860 1.00 93.00 109 LEU A C 1
ATOM 882 O O . LEU A 1 109 ? -0.434 13.548 -1.542 1.00 93.00 109 LEU A O 1
ATOM 886 N N . SER A 1 110 ? -1.128 12.855 0.465 1.00 94.56 110 SER A N 1
ATOM 887 C CA . SER A 1 110 ? -0.061 13.520 1.209 1.00 94.56 110 SER A CA 1
ATOM 888 C C . SER A 1 110 ? 1.235 12.689 1.176 1.00 94.56 110 SER A C 1
ATOM 890 O O . SER A 1 110 ? 1.228 11.504 0.837 1.00 94.56 110 SER A O 1
ATOM 892 N N . ASN A 1 111 ? 2.376 13.300 1.526 1.00 94.50 111 ASN A N 1
ATOM 893 C CA . ASN A 1 111 ? 3.645 12.560 1.611 1.00 94.50 111 ASN A CA 1
ATOM 894 C C . ASN A 1 111 ? 3.587 11.409 2.642 1.00 94.50 111 ASN A C 1
ATOM 896 O O . ASN A 1 111 ? 3.992 10.308 2.280 1.00 94.50 111 ASN A O 1
ATOM 900 N N . PRO A 1 112 ? 3.041 11.603 3.864 1.00 93.12 112 PRO A N 1
ATOM 901 C CA . PRO A 1 112 ? 2.877 10.515 4.833 1.00 93.12 112 PRO A CA 1
ATOM 902 C C . PRO A 1 112 ? 2.057 9.331 4.304 1.00 93.12 112 PRO A C 1
ATOM 904 O O . PRO A 1 112 ? 2.440 8.176 4.473 1.00 93.12 112 PRO A O 1
ATOM 907 N N . GLU A 1 113 ? 0.942 9.600 3.619 1.00 93.94 113 GLU A N 1
ATOM 908 C CA . GLU A 1 113 ? 0.094 8.548 3.042 1.00 93.94 113 GLU A CA 1
ATOM 909 C C . GLU A 1 113 ? 0.815 7.776 1.936 1.00 93.94 113 GLU A C 1
ATOM 911 O O . GLU A 1 113 ? 0.719 6.550 1.860 1.00 93.94 113 GLU A O 1
ATOM 916 N N . LEU A 1 114 ? 1.565 8.486 1.093 1.00 94.94 114 LEU A N 1
ATOM 917 C CA . LEU A 1 114 ? 2.369 7.872 0.046 1.00 94.94 114 LEU A CA 1
ATOM 918 C C . LEU A 1 114 ? 3.472 6.977 0.626 1.00 94.94 114 LEU A C 1
ATOM 920 O O . LEU A 1 114 ? 3.689 5.884 0.109 1.00 94.94 114 LEU A O 1
ATOM 924 N N . GLU A 1 115 ? 4.135 7.405 1.703 1.00 92.44 115 GLU A N 1
ATOM 925 C CA . GLU A 1 115 ? 5.147 6.602 2.403 1.00 92.44 115 GLU A CA 1
ATOM 926 C C . GLU A 1 115 ? 4.551 5.317 2.992 1.00 92.44 115 GLU A C 1
ATOM 928 O O . GLU A 1 115 ? 5.155 4.247 2.869 1.00 92.44 115 GLU A O 1
ATOM 933 N N . LEU A 1 116 ? 3.347 5.389 3.574 1.00 91.56 116 LEU A N 1
ATOM 934 C CA . LEU A 1 116 ? 2.628 4.204 4.050 1.00 91.56 116 LEU A CA 1
ATOM 935 C C . LEU A 1 116 ? 2.309 3.233 2.907 1.00 91.56 116 LEU A C 1
ATOM 937 O O . LEU A 1 116 ? 2.522 2.028 3.043 1.00 91.56 116 LEU A O 1
ATOM 941 N N . ILE A 1 117 ? 1.811 3.756 1.785 1.00 93.88 117 ILE A N 1
ATOM 942 C CA . ILE A 1 117 ? 1.494 2.970 0.587 1.00 93.88 117 ILE A CA 1
ATOM 943 C C . ILE A 1 117 ? 2.735 2.302 0.018 1.00 93.88 117 ILE A C 1
ATOM 945 O O . ILE A 1 117 ? 2.705 1.111 -0.282 1.00 93.88 117 ILE A O 1
ATOM 949 N N . GLU A 1 118 ? 3.834 3.037 -0.099 1.00 94.44 118 GLU A N 1
ATOM 950 C CA . GLU A 1 118 ? 5.096 2.489 -0.572 1.00 94.44 118 GLU A CA 1
ATOM 951 C C . GLU A 1 118 ? 5.592 1.375 0.351 1.00 94.44 118 GLU A C 1
ATOM 953 O O . GLU A 1 118 ? 5.841 0.267 -0.118 1.00 94.44 118 GLU A O 1
ATOM 958 N N . LYS A 1 119 ? 5.654 1.619 1.666 1.00 91.38 119 LYS A N 1
ATOM 959 C CA . LYS A 1 119 ? 6.078 0.606 2.642 1.00 91.38 119 LYS A CA 1
ATOM 960 C C . LYS A 1 119 ? 5.192 -0.640 2.576 1.00 91.38 119 LYS A C 1
ATOM 962 O O . LYS A 1 119 ? 5.722 -1.746 2.590 1.00 91.38 119 LYS A O 1
ATOM 967 N N . PHE A 1 120 ? 3.878 -0.477 2.425 1.00 91.75 120 PHE A N 1
ATOM 968 C CA . PHE A 1 120 ? 2.954 -1.598 2.257 1.00 91.75 120 PHE A CA 1
ATOM 969 C C . PHE A 1 120 ? 3.223 -2.399 0.972 1.00 91.75 120 PHE A C 1
ATOM 971 O O . PHE A 1 120 ? 3.317 -3.622 1.025 1.00 91.75 120 PHE A O 1
ATOM 978 N N . LEU A 1 121 ? 3.404 -1.734 -0.175 1.00 93.44 121 LEU A N 1
ATOM 979 C CA . LEU A 1 121 ? 3.705 -2.410 -1.446 1.00 93.44 121 LEU A CA 1
ATOM 980 C C . LEU A 1 121 ? 5.035 -3.177 -1.404 1.00 93.44 121 LEU A C 1
ATOM 982 O O . LEU A 1 121 ? 5.156 -4.214 -2.059 1.00 93.44 121 LEU A O 1
ATOM 986 N N . ILE A 1 122 ? 6.016 -2.688 -0.639 1.00 93.25 122 ILE A N 1
ATOM 987 C CA . ILE A 1 122 ? 7.286 -3.382 -0.393 1.00 93.25 122 ILE A CA 1
ATOM 988 C C . ILE A 1 122 ? 7.089 -4.579 0.556 1.00 93.25 122 ILE A C 1
ATOM 990 O O . ILE A 1 122 ? 7.572 -5.673 0.263 1.00 93.25 122 ILE A O 1
ATOM 994 N N . GLU A 1 123 ? 6.365 -4.404 1.670 1.00 90.62 123 GLU A N 1
ATOM 995 C CA . GLU A 1 123 ? 6.062 -5.475 2.640 1.00 90.62 123 GLU A CA 1
ATOM 996 C C . GLU A 1 123 ? 5.306 -6.645 1.982 1.00 90.62 123 GLU A C 1
ATOM 998 O O . GLU A 1 123 ? 5.659 -7.808 2.195 1.00 90.62 123 GLU A O 1
ATOM 1003 N N . GLU A 1 124 ? 4.335 -6.347 1.112 1.00 90.38 124 GLU A N 1
ATOM 1004 C CA . GLU A 1 124 ? 3.567 -7.345 0.352 1.00 90.38 124 GLU A CA 1
ATOM 1005 C C . GLU A 1 124 ? 4.304 -7.887 -0.880 1.00 90.38 124 GLU A C 1
ATOM 1007 O O . GLU A 1 124 ? 3.748 -8.687 -1.634 1.00 90.38 124 GLU A O 1
ATOM 1012 N N . LYS A 1 125 ? 5.563 -7.482 -1.095 1.00 91.56 125 LYS A N 1
ATOM 1013 C CA . LYS A 1 125 ? 6.388 -7.888 -2.243 1.00 91.56 125 LYS A CA 1
ATOM 1014 C C . LYS A 1 125 ? 5.743 -7.565 -3.594 1.00 91.56 125 LYS A C 1
ATOM 1016 O O . LYS A 1 125 ? 6.066 -8.197 -4.590 1.00 91.56 125 LYS A O 1
ATOM 1021 N N . CYS A 1 126 ? 4.849 -6.583 -3.666 1.00 91.06 126 CYS A N 1
ATOM 1022 C CA . CYS A 1 126 ? 4.364 -6.081 -4.951 1.00 91.06 126 CYS A CA 1
ATOM 1023 C C . CYS A 1 126 ? 5.469 -5.293 -5.659 1.00 91.06 126 CYS A C 1
ATOM 1025 O O . CYS A 1 126 ? 5.628 -5.374 -6.874 1.00 91.06 126 CYS A O 1
ATOM 1027 N N . LEU A 1 127 ? 6.246 -4.540 -4.882 1.00 93.81 127 LEU A N 1
ATOM 1028 C CA . LEU A 1 127 ? 7.414 -3.802 -5.335 1.00 93.81 127 LEU A CA 1
ATOM 1029 C C . LEU A 1 127 ? 8.619 -4.164 -4.476 1.00 93.81 127 LEU A C 1
ATOM 1031 O O . LEU A 1 127 ? 8.496 -4.691 -3.372 1.00 93.81 127 LEU A O 1
ATOM 1035 N N . LYS A 1 128 ? 9.802 -3.836 -4.976 1.00 94.31 128 LYS A N 1
ATOM 1036 C CA . LYS A 1 128 ? 11.049 -3.863 -4.222 1.00 94.31 128 LYS A CA 1
ATOM 1037 C C . LYS A 1 128 ? 11.987 -2.788 -4.744 1.00 94.31 128 LYS A C 1
ATOM 1039 O O . LYS A 1 128 ? 11.958 -2.451 -5.931 1.00 94.31 128 LYS A O 1
ATOM 1044 N N . TYR A 1 129 ? 12.837 -2.275 -3.864 1.00 94.44 129 TYR A N 1
ATOM 1045 C CA . TYR A 1 129 ? 13.950 -1.454 -4.315 1.00 94.44 129 TYR A CA 1
ATOM 1046 C C . TYR A 1 129 ? 14.954 -2.320 -5.069 1.00 94.44 129 TYR A C 1
ATOM 1048 O O . TYR A 1 129 ? 15.156 -3.491 -4.734 1.00 94.44 129 TYR A O 1
ATOM 1056 N N . LEU A 1 130 ? 15.555 -1.747 -6.109 1.00 88.88 130 LEU A N 1
ATOM 1057 C CA . LEU A 1 130 ? 16.614 -2.424 -6.849 1.00 88.88 130 LEU A CA 1
ATOM 1058 C C . LEU A 1 130 ? 17.858 -2.634 -5.974 1.00 88.88 130 LEU A C 1
ATOM 1060 O O . LEU A 1 130 ? 18.502 -3.677 -6.066 1.00 88.88 130 LEU A O 1
ATOM 1064 N N . ASP A 1 131 ? 18.170 -1.648 -5.134 1.00 85.44 131 ASP A N 1
ATOM 1065 C CA . ASP A 1 131 ? 19.323 -1.621 -4.241 1.00 85.44 131 ASP A CA 1
ATOM 1066 C C . ASP A 1 131 ? 19.041 -0.791 -2.969 1.00 85.44 131 ASP A C 1
ATOM 1068 O O . ASP A 1 131 ? 17.961 -0.215 -2.786 1.00 85.44 131 ASP A O 1
ATOM 1072 N N . ASP A 1 132 ? 20.042 -0.700 -2.090 1.00 89.38 132 ASP A N 1
ATOM 1073 C CA . AS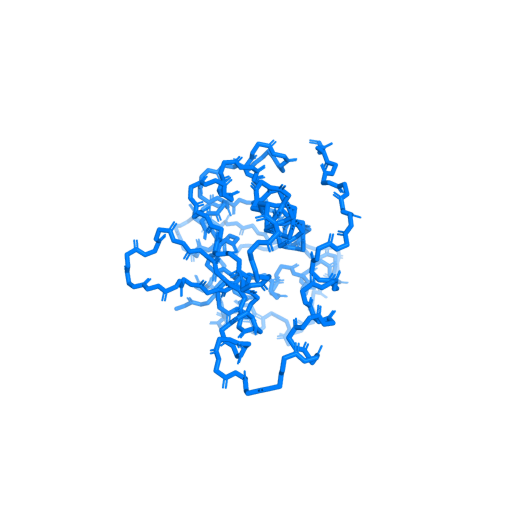P A 1 132 ? 19.960 0.043 -0.827 1.00 89.38 132 ASP A CA 1
ATOM 1074 C C . ASP A 1 132 ? 19.857 1.567 -1.006 1.00 89.38 132 ASP A C 1
ATOM 1076 O O . ASP A 1 132 ? 19.502 2.270 -0.057 1.00 89.38 132 ASP A O 1
ATOM 1080 N N . SER A 1 133 ? 20.121 2.098 -2.209 1.00 90.19 133 SER A N 1
ATOM 1081 C CA . SER A 1 133 ? 19.966 3.529 -2.502 1.00 90.19 133 SER A CA 1
ATOM 1082 C C . SER A 1 133 ? 18.495 3.944 -2.585 1.00 90.19 133 SER A C 1
ATOM 1084 O O . SER A 1 133 ? 18.183 5.129 -2.454 1.00 90.19 133 SER A O 1
ATOM 1086 N N . ARG A 1 134 ? 17.581 2.978 -2.785 1.00 92.31 134 ARG A N 1
ATOM 1087 C CA . ARG A 1 134 ? 16.123 3.183 -2.891 1.00 92.31 134 ARG A CA 1
ATOM 1088 C C . ARG A 1 134 ? 15.714 4.166 -3.990 1.00 92.31 134 ARG A C 1
ATOM 1090 O O . ARG A 1 134 ? 14.624 4.741 -3.947 1.00 92.31 134 ARG A O 1
ATOM 1097 N N . THR A 1 135 ? 16.576 4.372 -4.979 1.00 92.38 135 THR A N 1
ATOM 1098 C CA . THR A 1 135 ? 16.340 5.307 -6.089 1.00 92.38 135 THR A CA 1
ATOM 1099 C C . THR A 1 135 ? 15.481 4.708 -7.196 1.00 92.38 135 THR A C 1
ATOM 1101 O O . THR A 1 135 ? 14.870 5.453 -7.968 1.00 92.38 135 THR A O 1
ATOM 1104 N N . GLU A 1 136 ? 15.386 3.381 -7.236 1.00 93.38 136 GLU A N 1
ATOM 1105 C CA . GLU A 1 136 ? 14.716 2.619 -8.279 1.00 93.38 136 GLU A CA 1
ATOM 1106 C C . GLU A 1 136 ? 13.847 1.492 -7.709 1.00 93.38 136 GLU A C 1
ATOM 1108 O O . GLU A 1 136 ? 14.219 0.813 -6.749 1.00 93.38 136 GLU A O 1
ATOM 1113 N N . LEU A 1 137 ? 12.695 1.284 -8.347 1.00 93.38 137 LEU A N 1
ATOM 1114 C CA . LEU A 1 137 ? 11.682 0.282 -8.038 1.00 93.38 137 LEU A CA 1
ATOM 1115 C C . LEU A 1 137 ? 11.565 -0.741 -9.170 1.00 93.38 137 LEU A C 1
ATOM 1117 O O . LEU A 1 137 ? 11.436 -0.399 -10.353 1.00 93.38 137 LEU A O 1
ATOM 1121 N N . ILE A 1 138 ? 11.511 -2.007 -8.778 1.00 91.38 138 ILE A N 1
ATOM 1122 C CA . ILE A 1 138 ? 11.199 -3.147 -9.640 1.00 91.38 138 ILE A CA 1
ATOM 1123 C C . ILE A 1 138 ? 10.150 -4.042 -8.975 1.00 91.38 138 ILE A C 1
ATOM 1125 O O . ILE A 1 138 ? 9.891 -3.933 -7.779 1.00 91.38 138 ILE A O 1
ATOM 1129 N N . THR A 1 139 ? 9.544 -4.940 -9.740 1.00 90.12 139 THR A N 1
ATOM 1130 C CA . THR A 1 139 ? 8.771 -6.072 -9.207 1.00 90.12 139 THR A CA 1
ATOM 1131 C C . THR A 1 139 ? 9.698 -7.265 -8.924 1.00 90.12 139 THR A C 1
ATOM 1133 O O . THR A 1 139 ? 10.780 -7.359 -9.522 1.00 90.12 139 THR A O 1
ATOM 1136 N N . PRO A 1 140 ? 9.325 -8.200 -8.030 1.00 86.75 140 PRO A N 1
ATOM 1137 C CA . PRO A 1 140 ? 10.060 -9.457 -7.867 1.00 86.75 140 PRO A CA 1
ATOM 1138 C C . PRO A 1 140 ? 10.198 -10.246 -9.169 1.00 86.75 140 PRO A C 1
ATOM 1140 O O . PRO A 1 140 ? 11.243 -10.834 -9.434 1.00 86.75 140 PRO A O 1
ATOM 1143 N N . GLU A 1 141 ? 9.175 -10.226 -10.015 1.00 81.94 141 GLU A N 1
ATOM 1144 C CA . GLU A 1 141 ? 9.189 -10.920 -11.294 1.00 81.94 141 GLU A CA 1
ATOM 1145 C C . GLU A 1 141 ? 10.221 -10.308 -12.254 1.00 81.94 141 GLU A C 1
ATOM 1147 O O . GLU A 1 141 ? 10.959 -11.048 -12.902 1.00 81.94 141 GLU A O 1
ATOM 1152 N N . GLN A 1 142 ? 10.357 -8.975 -12.304 1.00 82.19 142 GLN A N 1
ATOM 1153 C CA . GLN A 1 142 ? 11.415 -8.317 -13.091 1.00 82.19 142 GLN A CA 1
ATOM 1154 C C . GLN A 1 142 ? 12.825 -8.711 -12.630 1.00 82.19 142 GLN A C 1
ATOM 1156 O O . GLN A 1 142 ? 13.732 -8.830 -13.453 1.00 82.19 142 GLN A O 1
ATOM 1161 N N . GLU A 1 143 ? 13.027 -8.948 -11.331 1.00 83.25 143 GLU A N 1
ATOM 1162 C CA . GLU A 1 143 ? 14.295 -9.496 -10.841 1.00 83.25 143 GLU A CA 1
ATOM 1163 C C . GLU A 1 143 ? 14.515 -10.928 -11.319 1.00 83.25 143 GLU A C 1
ATOM 1165 O O . GLU A 1 143 ? 15.588 -11.229 -11.835 1.00 83.25 143 GLU A O 1
ATOM 1170 N N . GLN A 1 144 ? 13.512 -11.799 -11.200 1.00 76.12 144 GLN A N 1
ATOM 1171 C CA . GLN A 1 144 ? 13.619 -13.188 -11.659 1.00 76.12 144 GLN A CA 1
ATOM 1172 C C . GLN A 1 144 ? 13.956 -13.264 -13.153 1.00 76.12 144 GLN A C 1
ATOM 1174 O O . GLN A 1 144 ? 14.776 -14.085 -13.564 1.00 76.12 144 GLN A O 1
ATOM 1179 N N . GLN A 1 145 ? 13.399 -12.360 -13.962 1.00 71.62 145 GLN A N 1
ATOM 1180 C CA . GLN A 1 145 ? 13.716 -12.268 -15.385 1.00 71.62 145 GLN A CA 1
ATOM 1181 C C . GLN A 1 145 ? 15.182 -11.955 -15.674 1.00 71.62 145 GLN A C 1
ATOM 1183 O O . GLN A 1 145 ? 15.727 -12.485 -16.639 1.00 71.62 145 GLN A O 1
ATOM 1188 N N . LYS A 1 146 ? 15.836 -11.126 -14.851 1.00 66.94 146 LYS A N 1
ATOM 1189 C CA . LYS A 1 146 ? 17.259 -10.791 -15.023 1.00 66.94 146 LYS A CA 1
ATOM 1190 C C . LYS A 1 146 ? 18.150 -12.037 -14.983 1.00 66.94 146 LYS A C 1
ATOM 1192 O O . LYS A 1 146 ? 19.211 -12.049 -15.602 1.00 66.94 146 LYS A O 1
ATOM 1197 N N . TYR A 1 147 ? 17.707 -13.071 -14.273 1.00 62.97 147 TYR A N 1
ATOM 1198 C CA . TYR A 1 147 ? 18.423 -14.331 -14.093 1.00 62.97 147 TYR A CA 1
ATOM 1199 C C . TYR A 1 147 ? 17.835 -15.489 -14.917 1.00 62.97 147 TYR A C 1
ATOM 1201 O O . TYR A 1 147 ? 18.357 -16.601 -14.847 1.00 62.97 147 TYR A O 1
ATOM 1209 N N . SER A 1 148 ? 16.780 -15.253 -15.708 1.00 64.44 148 SER A N 1
ATOM 1210 C CA . SER A 1 148 ? 16.169 -16.289 -16.544 1.00 64.44 148 SER A CA 1
ATOM 1211 C C . SER A 1 148 ? 16.986 -16.518 -17.824 1.00 64.44 148 SER A C 1
ATOM 1213 O O . SER A 1 148 ? 17.192 -15.574 -18.592 1.00 64.44 148 SER A O 1
ATOM 1215 N N . PRO A 1 149 ? 17.420 -17.759 -18.115 1.00 61.84 149 PRO A N 1
ATOM 1216 C CA . PRO A 1 149 ? 18.035 -18.097 -19.399 1.00 61.84 149 PRO A CA 1
ATOM 1217 C C . PRO A 1 149 ? 17.004 -18.185 -20.540 1.00 61.84 149 PRO A C 1
ATOM 1219 O O . PRO A 1 149 ? 17.385 -18.185 -21.711 1.00 61.84 149 PRO A O 1
ATOM 1222 N N . ASP A 1 150 ? 15.709 -18.254 -20.211 1.00 69.88 150 ASP A N 1
ATOM 1223 C CA . ASP A 1 150 ? 14.606 -18.350 -21.165 1.00 69.88 150 ASP A CA 1
ATOM 1224 C C . ASP A 1 150 ? 14.191 -16.955 -21.664 1.00 69.88 150 ASP A C 1
ATOM 1226 O O . ASP A 1 150 ? 13.494 -16.189 -20.985 1.00 69.88 150 ASP A O 1
ATOM 1230 N N . ARG A 1 151 ? 14.646 -16.625 -22.878 1.00 64.31 151 ARG A N 1
ATOM 1231 C CA . ARG A 1 151 ? 14.349 -15.354 -23.554 1.00 64.31 151 ARG A CA 1
ATOM 1232 C C . ARG A 1 151 ? 12.885 -15.231 -23.984 1.00 64.31 151 ARG A C 1
ATOM 1234 O O . ARG A 1 151 ? 12.379 -14.106 -24.049 1.00 64.31 151 ARG A O 1
ATOM 1241 N N . ASP A 1 152 ? 12.205 -16.341 -24.248 1.00 65.25 152 ASP A N 1
ATOM 1242 C CA . ASP A 1 152 ? 10.824 -16.339 -24.732 1.00 65.25 152 ASP A CA 1
ATOM 1243 C C . ASP A 1 152 ? 9.858 -16.072 -23.570 1.00 65.25 152 ASP A C 1
ATOM 1245 O O . ASP A 1 152 ? 8.998 -15.190 -23.669 1.00 65.25 152 ASP A O 1
ATOM 1249 N N . ALA A 1 153 ? 10.085 -16.709 -22.415 1.00 61.47 153 ALA A N 1
ATOM 1250 C CA . ALA A 1 153 ? 9.377 -16.395 -21.170 1.00 61.47 153 ALA A CA 1
ATOM 1251 C C . ALA A 1 153 ? 9.618 -14.941 -20.719 1.00 61.47 153 ALA A C 1
ATOM 1253 O O . ALA A 1 153 ? 8.694 -14.246 -20.281 1.00 61.47 153 ALA A O 1
ATOM 1254 N N . GLY A 1 154 ? 10.851 -14.449 -20.891 1.00 59.38 154 GLY A N 1
ATOM 1255 C CA . GLY A 1 154 ? 11.201 -13.050 -20.656 1.00 59.38 154 GLY A CA 1
ATOM 1256 C C . GLY A 1 154 ? 10.385 -12.088 -21.527 1.00 59.38 154 GLY A C 1
ATOM 1257 O O . GLY A 1 154 ? 9.840 -11.095 -21.041 1.00 59.38 154 GLY A O 1
ATOM 1258 N N . THR A 1 155 ? 10.247 -12.398 -22.814 1.00 62.97 155 THR A N 1
ATOM 1259 C CA .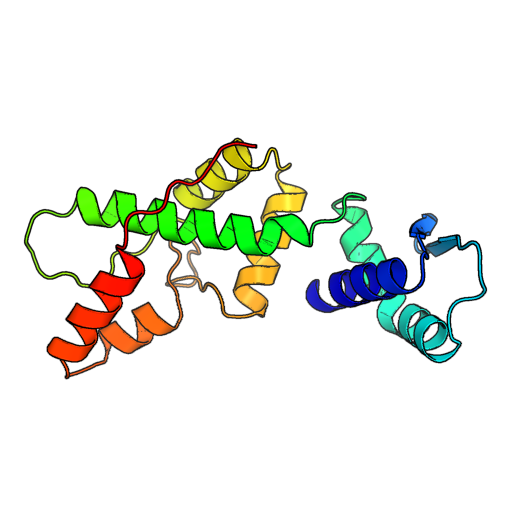 THR A 1 155 ? 9.516 -11.556 -23.770 1.00 62.97 155 THR A CA 1
ATOM 1260 C C . THR A 1 155 ? 8.017 -11.521 -23.464 1.00 62.97 155 THR A C 1
ATOM 1262 O O . THR A 1 155 ? 7.447 -10.432 -23.377 1.00 62.97 155 THR A O 1
ATOM 1265 N N . ALA A 1 156 ? 7.398 -12.678 -23.206 1.00 62.59 156 ALA A N 1
ATOM 1266 C CA . ALA A 1 156 ? 5.965 -12.786 -22.927 1.00 62.59 156 ALA A CA 1
ATOM 1267 C C . ALA A 1 156 ? 5.533 -12.024 -21.660 1.00 62.59 156 ALA A C 1
ATOM 1269 O O . ALA A 1 156 ? 4.497 -11.356 -21.644 1.00 62.59 156 ALA A O 1
ATOM 1270 N N . PHE A 1 157 ? 6.336 -12.071 -20.597 1.00 63.09 157 PHE A N 1
ATOM 1271 C CA . PHE A 1 157 ? 6.028 -11.341 -19.368 1.00 63.09 157 PHE A CA 1
ATOM 1272 C C . PHE A 1 157 ? 6.234 -9.825 -19.520 1.00 63.09 157 PHE A C 1
ATOM 1274 O O . PHE A 1 157 ? 5.421 -9.041 -19.030 1.00 63.09 157 PHE A O 1
ATOM 1281 N N . ASN A 1 158 ? 7.245 -9.388 -20.280 1.00 62.25 158 ASN A N 1
ATOM 1282 C CA . ASN A 1 158 ? 7.402 -7.970 -20.617 1.00 62.25 158 ASN A CA 1
ATOM 1283 C C . ASN A 1 158 ? 6.241 -7.445 -21.473 1.00 62.25 158 ASN A C 1
ATOM 1285 O O . ASN A 1 158 ? 5.805 -6.308 -21.288 1.00 62.25 158 ASN A O 1
ATOM 1289 N N . ASP A 1 159 ? 5.685 -8.265 -22.366 1.00 63.66 159 ASP A N 1
ATOM 1290 C CA . ASP A 1 159 ? 4.446 -7.938 -23.083 1.00 63.66 159 ASP A CA 1
ATOM 1291 C C . ASP A 1 159 ? 3.246 -7.801 -22.133 1.00 63.66 159 ASP A C 1
ATOM 1293 O O . ASP A 1 159 ? 2.439 -6.876 -22.265 1.00 63.66 159 ASP A O 1
ATOM 1297 N N . LEU A 1 160 ? 3.156 -8.662 -21.117 1.00 64.31 160 LEU A N 1
ATOM 1298 C CA . LEU A 1 160 ? 2.091 -8.611 -20.116 1.00 64.31 160 LEU A CA 1
ATOM 1299 C C . LEU A 1 160 ? 2.181 -7.354 -19.231 1.00 64.31 160 LEU A C 1
ATOM 1301 O O . LEU A 1 160 ? 1.159 -6.709 -18.973 1.00 64.31 160 LEU A O 1
ATOM 1305 N N . LEU A 1 161 ? 3.393 -6.956 -18.830 1.00 62.53 161 LEU A N 1
ATOM 1306 C CA . LEU A 1 161 ? 3.644 -5.722 -18.077 1.00 62.53 161 LEU A CA 1
ATOM 1307 C C . LEU A 1 161 ? 3.503 -4.448 -18.926 1.00 62.53 161 LEU A C 1
ATOM 1309 O O . LEU A 1 161 ? 3.109 -3.404 -18.407 1.00 62.53 161 LEU A O 1
ATOM 1313 N N . SER A 1 162 ? 3.786 -4.515 -20.229 1.00 57.31 162 SER A N 1
ATOM 1314 C CA . SER A 1 162 ? 3.717 -3.364 -21.146 1.00 57.31 162 SER A CA 1
ATOM 1315 C C . SER A 1 162 ? 2.341 -3.140 -21.780 1.00 57.31 162 SER A C 1
ATOM 1317 O O . SER A 1 162 ? 2.147 -2.159 -22.513 1.00 57.31 162 SER A O 1
ATOM 1319 N N . LYS A 1 163 ? 1.345 -3.982 -21.464 1.00 63.88 163 LYS A N 1
ATOM 1320 C CA . LYS A 1 163 ? -0.044 -3.774 -21.891 1.00 63.88 163 LYS A CA 1
ATOM 1321 C C . LYS A 1 163 ? -0.481 -2.346 -21.548 1.00 63.88 163 LYS A C 1
ATOM 1323 O O . LYS A 1 163 ? -0.302 -1.880 -20.423 1.00 63.88 163 LYS A O 1
ATOM 1328 N N . ARG A 1 164 ? -1.026 -1.621 -22.534 1.00 58.06 164 ARG A N 1
ATOM 1329 C CA . ARG A 1 164 ? -1.438 -0.217 -22.362 1.00 58.06 164 ARG A CA 1
ATOM 1330 C C . ARG A 1 164 ? -2.449 -0.109 -21.220 1.00 58.06 164 ARG A C 1
ATOM 1332 O O . ARG A 1 164 ? -3.540 -0.664 -21.313 1.00 58.06 164 ARG A O 1
ATOM 1339 N N . ARG A 1 165 ? -2.084 0.630 -20.172 1.00 63.38 165 ARG A N 1
ATOM 1340 C CA . ARG A 1 165 ? -2.965 0.991 -19.057 1.00 63.38 165 ARG A CA 1
ATOM 1341 C C . ARG A 1 165 ? -3.172 2.499 -19.060 1.00 63.38 165 ARG A C 1
ATOM 1343 O O . ARG A 1 165 ? -2.221 3.255 -19.256 1.00 63.38 165 ARG A O 1
ATOM 1350 N N . GLN A 1 166 ? -4.414 2.924 -18.869 1.00 58.69 166 GLN A N 1
ATOM 1351 C CA . GLN A 1 166 ? -4.730 4.308 -18.541 1.00 58.69 166 GLN A CA 1
ATOM 1352 C C . GLN A 1 166 ? -4.766 4.411 -17.021 1.00 58.69 166 GLN A C 1
ATOM 1354 O O . GLN A 1 166 ? -5.536 3.702 -16.375 1.00 58.69 166 GLN A O 1
ATOM 1359 N N . PHE A 1 167 ? -3.920 5.267 -16.455 1.00 66.81 167 PHE A N 1
ATOM 1360 C CA . PHE A 1 167 ? -4.005 5.607 -15.045 1.00 66.81 167 PHE A CA 1
ATOM 1361 C C . PHE A 1 167 ? -4.872 6.858 -14.928 1.00 66.81 167 PHE A C 1
ATOM 1363 O O . PHE A 1 167 ? -4.456 7.952 -15.299 1.00 66.81 167 PHE A O 1
ATOM 1370 N N . ILE A 1 168 ? -6.136 6.651 -14.557 1.00 56.34 168 ILE A N 1
ATOM 1371 C CA . ILE A 1 168 ? -7.136 7.720 -14.494 1.00 56.34 168 ILE A CA 1
ATOM 1372 C C . ILE A 1 168 ? -6.893 8.528 -13.217 1.00 56.34 168 ILE A C 1
ATOM 1374 O O . ILE A 1 168 ? -6.918 7.950 -12.127 1.00 56.34 168 ILE A O 1
ATOM 1378 N N . TYR A 1 169 ? -6.671 9.832 -13.386 1.00 48.28 169 TYR A N 1
ATOM 1379 C CA . TYR A 1 169 ? -6.659 10.834 -12.322 1.00 48.28 169 TYR A CA 1
ATOM 1380 C C . TYR A 1 169 ? -8.047 10.866 -11.676 1.00 48.28 169 TYR A C 1
ATOM 1382 O O . TYR A 1 169 ? -9.035 11.080 -12.383 1.00 48.28 169 TYR A O 1
ATOM 1390 N N . CYS A 1 170 ? -8.120 10.579 -10.378 1.00 44.69 170 CYS A N 1
ATOM 1391 C CA . CYS A 1 170 ? -9.349 10.745 -9.606 1.00 44.69 170 CYS A CA 1
ATOM 1392 C C . CYS A 1 170 ? -9.423 12.173 -9.069 1.00 44.69 170 CYS A C 1
ATOM 1394 O O . CYS A 1 170 ? -8.365 12.677 -8.627 1.00 44.69 170 CYS A O 1
#

Secondary structure (DSSP, 8-state):
--HHHHHHHHHHHHHTTEEEEEETTTEEEEEESSPPPHHHHHHHHHHHHHHHHHHHH-SS--HHHHHHHHHHHHHHHHHHHHHS-SS----PPEEHHHHHHHHHHHHT--HHHHHHHHHHHHHTTS-EESSTT--EEE-HHHHHHHT-S-HHHHHHHHHHHHS-------

Sequence (170 aa):
MSI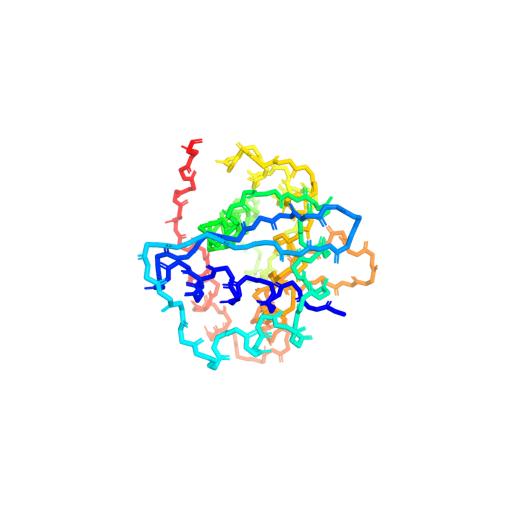KRALELIMAAKSFQCVLYPDPPNGIRWASQKMPPDEFLDDLRVNKASLVEYFSYTDRDLTPFFVRAFDGYLYCLNQVNKGASNIGRSAHPVSTLYWRFTVKEALQLSNPELELIEKFLIEEKCLKYLDDSRTELITPEQEQQKYSPDRDAGTAFNDLLSKRRQFIYC